Protein AF-A0A3N9MUQ4-F1 (afdb_monomer_lite)

Radius of gyration: 24.73 Å; chains: 1; bounding box: 83×37×50 Å

Foldseek 3Di:
DDPPPDPCVVVVVVVVVVVVVVCVVPDPCPLVVLQVVLVVLLVQLVVLCVVCVVPVDLVSPLSSQLSNQVSVVSNCQSVVVDDPDDPVQCVLSNLQSNLVSLVVSCVSPVVPPVSNLSNVVSNVSSCLSNCVRRVVPPPCSVVCCVVCVVVNVVVVVVVVVVVVVVVVVVD

Structure (mmCIF, N/CA/C/O backbone):
data_AF-A0A3N9MUQ4-F1
#
_entry.id   AF-A0A3N9MUQ4-F1
#
loop_
_atom_site.group_PDB
_atom_site.id
_atom_site.type_symbol
_atom_site.label_atom_id
_atom_site.label_alt_id
_atom_site.label_comp_id
_atom_site.label_asym_id
_atom_site.label_entity_id
_atom_site.label_seq_id
_atom_site.pdbx_PDB_ins_code
_atom_site.Cartn_x
_atom_site.Cartn_y
_atom_site.Cartn_z
_atom_site.occupancy
_atom_site.B_iso_or_equiv
_atom_site.auth_seq_id
_atom_site.auth_comp_id
_atom_site.auth_asym_id
_atom_site.auth_atom_id
_atom_site.pdbx_PDB_model_num
ATOM 1 N N . MET A 1 1 ? 66.262 14.490 -1.744 1.00 44.53 1 MET A N 1
ATOM 2 C CA . MET A 1 1 ? 64.789 14.469 -1.878 1.00 44.53 1 MET A CA 1
ATOM 3 C C . MET A 1 1 ? 64.428 13.197 -2.628 1.00 44.53 1 MET A C 1
ATOM 5 O O . MET A 1 1 ? 64.772 13.097 -3.794 1.00 44.53 1 MET A O 1
ATOM 9 N N . ALA A 1 2 ? 63.895 12.181 -1.946 1.00 47.78 2 ALA A N 1
ATOM 10 C CA . ALA A 1 2 ? 63.585 10.891 -2.565 1.00 47.78 2 ALA A CA 1
ATOM 11 C C . ALA A 1 2 ? 62.113 10.872 -2.998 1.00 47.78 2 ALA A C 1
ATOM 13 O O . ALA A 1 2 ? 61.221 10.981 -2.157 1.00 47.78 2 ALA A O 1
ATOM 14 N N . GLU A 1 3 ? 61.866 10.758 -4.304 1.00 56.00 3 GLU A N 1
ATOM 15 C CA . GLU A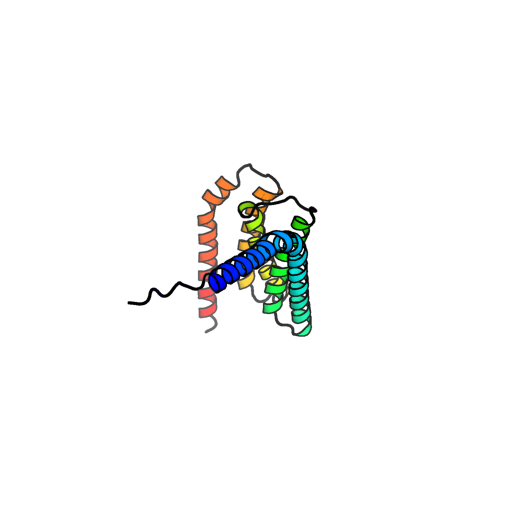 1 3 ? 60.528 10.571 -4.862 1.00 56.00 3 GLU A CA 1
ATOM 16 C C . GLU A 1 3 ? 59.951 9.230 -4.398 1.00 56.00 3 GLU A C 1
ATOM 18 O O . GLU A 1 3 ? 60.396 8.147 -4.788 1.00 56.00 3 GLU A O 1
ATOM 23 N N . LYS A 1 4 ? 58.935 9.302 -3.540 1.00 55.25 4 LYS A N 1
ATOM 24 C CA . LYS A 1 4 ? 58.171 8.147 -3.079 1.00 55.25 4 LYS A CA 1
ATOM 25 C C . LYS A 1 4 ? 57.262 7.703 -4.229 1.00 55.25 4 LYS A C 1
ATOM 27 O O . LYS A 1 4 ? 56.153 8.212 -4.361 1.00 55.25 4 LYS A O 1
ATOM 32 N N . LYS A 1 5 ? 57.732 6.787 -5.087 1.00 57.81 5 LYS A N 1
ATOM 33 C CA . LYS A 1 5 ? 56.886 6.157 -6.116 1.00 57.81 5 LYS A CA 1
ATOM 34 C C 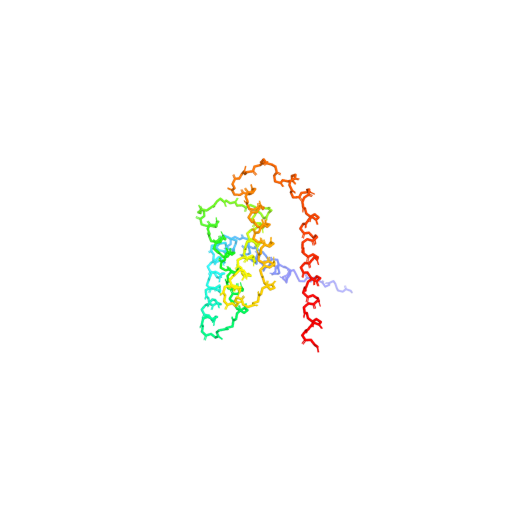. LYS A 1 5 ? 55.707 5.488 -5.412 1.00 57.81 5 LYS A C 1
ATOM 36 O O . LYS A 1 5 ? 55.886 4.481 -4.729 1.00 57.81 5 LYS A O 1
ATOM 41 N N . ALA A 1 6 ? 54.526 6.096 -5.521 1.00 61.09 6 ALA A N 1
ATOM 42 C CA . ALA A 1 6 ? 53.293 5.534 -4.995 1.00 61.09 6 ALA A CA 1
ATOM 43 C C . ALA A 1 6 ? 53.151 4.116 -5.557 1.00 61.09 6 ALA A C 1
ATOM 45 O O . ALA A 1 6 ? 53.228 3.914 -6.770 1.00 61.09 6 ALA A O 1
ATOM 46 N N . SER A 1 7 ? 53.043 3.122 -4.677 1.00 62.72 7 SER A N 1
ATOM 47 C CA . SER A 1 7 ? 52.926 1.736 -5.102 1.00 62.72 7 SER A CA 1
ATOM 48 C C . SER A 1 7 ? 51.636 1.599 -5.910 1.00 62.72 7 SER A C 1
ATOM 50 O O . SER A 1 7 ? 50.536 1.794 -5.405 1.00 62.72 7 SER A O 1
ATOM 52 N N . LEU A 1 8 ? 51.774 1.293 -7.200 1.00 73.25 8 LEU A N 1
ATOM 53 C CA . LEU A 1 8 ? 50.645 1.085 -8.115 1.00 73.25 8 LEU A CA 1
ATOM 54 C C . LEU A 1 8 ? 49.808 -0.144 -7.720 1.00 73.25 8 LEU A C 1
ATOM 56 O O . LEU A 1 8 ? 48.635 -0.246 -8.062 1.00 73.25 8 LEU A O 1
ATOM 60 N N . ILE A 1 9 ? 50.409 -1.053 -6.952 1.00 77.38 9 ILE A N 1
ATOM 61 C CA . ILE A 1 9 ? 49.844 -2.335 -6.528 1.00 77.38 9 ILE A CA 1
ATOM 62 C C . ILE A 1 9 ? 48.548 -2.167 -5.708 1.00 77.38 9 ILE A C 1
ATOM 64 O O . ILE A 1 9 ? 47.536 -2.724 -6.124 1.00 77.38 9 ILE A O 1
ATOM 68 N N . PRO A 1 10 ? 48.494 -1.387 -4.608 1.00 77.88 10 PRO A N 1
ATOM 69 C CA . PRO A 1 10 ? 47.244 -1.167 -3.876 1.00 77.88 10 PRO A CA 1
ATOM 70 C C . PRO A 1 10 ? 46.150 -0.509 -4.726 1.00 77.88 10 PRO A C 1
ATOM 72 O O . PRO A 1 10 ? 44.981 -0.853 -4.567 1.00 77.88 10 PRO A O 1
ATOM 75 N N . GLY A 1 11 ? 46.515 0.382 -5.654 1.00 81.56 11 GLY A N 1
ATOM 76 C CA . GLY A 1 11 ? 45.559 1.025 -6.559 1.00 81.56 11 GLY A CA 1
ATOM 77 C C . GLY A 1 11 ? 44.911 0.035 -7.528 1.00 81.56 11 GLY A C 1
ATOM 78 O O . GLY A 1 11 ? 43.689 0.000 -7.649 1.00 81.56 11 GLY A O 1
ATOM 79 N N . VAL A 1 12 ? 45.712 -0.824 -8.163 1.00 87.94 12 VAL A N 1
ATOM 80 C CA . VAL A 1 12 ? 45.209 -1.865 -9.076 1.00 87.94 12 VAL A CA 1
ATOM 81 C C . VAL A 1 12 ? 44.358 -2.892 -8.326 1.00 87.94 12 VAL A C 1
ATOM 83 O O . VAL A 1 12 ? 43.291 -3.263 -8.812 1.00 87.94 12 VAL A O 1
ATOM 86 N N . SER A 1 13 ? 44.761 -3.293 -7.118 1.00 86.56 13 SER A N 1
ATOM 87 C CA . SER A 1 13 ? 43.963 -4.196 -6.280 1.00 86.56 13 SER A CA 1
ATOM 88 C C . SER A 1 13 ? 42.595 -3.604 -5.937 1.00 86.56 13 SER A C 1
ATOM 90 O O . SER A 1 13 ? 41.586 -4.295 -6.045 1.00 86.56 13 SER A O 1
ATOM 92 N N . LEU A 1 14 ? 42.533 -2.315 -5.585 1.00 83.50 14 LEU A N 1
ATOM 93 C CA . LEU A 1 14 ? 41.275 -1.611 -5.312 1.00 83.50 14 LEU A CA 1
ATOM 94 C C . LEU A 1 14 ? 40.367 -1.530 -6.544 1.00 83.50 14 LEU A C 1
ATOM 96 O O . LEU A 1 14 ? 39.162 -1.731 -6.419 1.00 83.50 14 LEU A O 1
ATOM 100 N N . ILE A 1 15 ? 40.933 -1.292 -7.729 1.00 90.88 15 ILE A N 1
ATOM 101 C CA . ILE A 1 15 ? 40.172 -1.255 -8.985 1.00 90.88 15 ILE A CA 1
ATOM 102 C C . ILE A 1 15 ? 39.598 -2.638 -9.313 1.00 90.88 15 ILE A C 1
ATOM 104 O O . ILE A 1 15 ? 38.424 -2.741 -9.656 1.00 90.88 15 ILE A O 1
ATOM 108 N N . LEU A 1 16 ? 40.385 -3.708 -9.165 1.00 88.50 16 LEU A N 1
ATOM 109 C CA . LEU A 1 16 ? 39.925 -5.077 -9.419 1.00 88.50 16 LEU A CA 1
ATOM 110 C C . LEU A 1 16 ? 38.845 -5.518 -8.422 1.00 88.50 16 LEU A C 1
ATOM 112 O O . LEU A 1 16 ? 37.849 -6.114 -8.828 1.00 88.50 16 LEU A O 1
ATOM 116 N N . ILE A 1 17 ? 38.999 -5.173 -7.140 1.00 88.88 17 ILE A N 1
ATOM 117 C CA . ILE A 1 17 ? 37.979 -5.421 -6.109 1.00 88.88 17 ILE A CA 1
ATOM 118 C C . ILE A 1 17 ? 36.707 -4.618 -6.418 1.00 88.88 17 ILE A C 1
ATOM 120 O O . ILE A 1 17 ? 35.606 -5.161 -6.351 1.00 88.88 17 ILE A O 1
ATOM 124 N N . GLY A 1 18 ? 36.842 -3.351 -6.815 1.00 84.12 18 GLY A N 1
ATOM 125 C CA . GLY A 1 18 ? 35.716 -2.502 -7.201 1.00 84.12 18 GLY A CA 1
ATOM 126 C C . GLY A 1 18 ? 34.964 -3.036 -8.420 1.00 84.12 18 GLY A C 1
ATOM 127 O O . GLY A 1 18 ? 33.739 -3.117 -8.392 1.00 84.12 18 GLY A O 1
ATOM 128 N N . LEU A 1 19 ? 35.681 -3.474 -9.458 1.00 86.06 19 LEU A N 1
ATOM 129 C CA . LEU A 1 19 ? 35.093 -4.091 -10.650 1.00 86.06 19 LEU A CA 1
ATOM 130 C C . LEU A 1 19 ? 34.392 -5.412 -10.322 1.00 86.06 19 LEU A C 1
ATOM 132 O O . LEU A 1 19 ? 33.306 -5.664 -10.836 1.00 86.06 19 LEU A O 1
ATOM 136 N N . TRP A 1 20 ? 34.961 -6.227 -9.434 1.00 79.81 20 TRP A N 1
ATOM 137 C CA . TRP A 1 20 ? 34.330 -7.461 -8.966 1.00 79.81 20 TRP A CA 1
ATOM 138 C C . TRP A 1 20 ? 33.000 -7.191 -8.252 1.00 79.81 20 TRP A C 1
ATOM 140 O O . TRP A 1 20 ? 31.979 -7.785 -8.598 1.00 79.81 20 TRP A O 1
ATOM 150 N N . PHE A 1 21 ? 32.988 -6.258 -7.294 1.00 80.12 21 PHE A N 1
ATOM 151 C CA . PHE A 1 21 ? 31.765 -5.849 -6.598 1.00 80.12 21 PHE A CA 1
ATOM 152 C C . PHE A 1 21 ? 30.736 -5.252 -7.562 1.00 80.12 21 PHE A C 1
ATOM 154 O O . PHE A 1 21 ? 29.559 -5.598 -7.489 1.00 80.12 21 PHE A O 1
ATOM 161 N N . PHE A 1 22 ? 31.179 -4.415 -8.502 1.00 78.12 22 PHE A N 1
ATOM 162 C CA . PHE A 1 22 ? 30.322 -3.791 -9.506 1.00 78.12 22 PHE A CA 1
ATOM 163 C C . PHE A 1 22 ? 29.664 -4.827 -10.430 1.00 78.12 22 PHE A C 1
ATOM 165 O O . PHE A 1 22 ? 28.452 -4.788 -10.640 1.00 78.12 22 PHE A O 1
ATOM 172 N N . LEU A 1 23 ? 30.430 -5.808 -10.922 1.00 73.81 23 LEU A N 1
ATOM 173 C CA . LEU A 1 23 ? 29.917 -6.901 -11.756 1.00 73.81 23 LEU A CA 1
ATOM 174 C C . LEU A 1 23 ? 28.950 -7.809 -10.984 1.00 73.81 23 LEU A C 1
ATOM 176 O O . LEU A 1 23 ? 27.912 -8.206 -11.519 1.00 73.81 23 LEU A O 1
ATOM 180 N N . HIS A 1 24 ? 29.242 -8.087 -9.710 1.00 63.69 24 HIS A N 1
ATOM 181 C CA . HIS A 1 24 ? 28.365 -8.875 -8.844 1.00 63.69 24 HIS A CA 1
ATOM 182 C C . HIS A 1 24 ? 27.051 -8.140 -8.522 1.00 63.69 24 HIS A C 1
ATOM 184 O O . HIS A 1 24 ? 25.988 -8.758 -8.435 1.00 63.69 24 HIS A O 1
ATOM 190 N N . GLN A 1 25 ? 27.103 -6.811 -8.402 1.00 62.62 25 GLN A N 1
ATOM 191 C CA . GLN A 1 25 ? 25.939 -5.965 -8.154 1.00 62.62 25 GLN A CA 1
ATOM 192 C C . GLN A 1 25 ? 25.033 -5.827 -9.390 1.00 62.62 25 GLN A C 1
ATOM 194 O O . GLN A 1 25 ? 23.813 -5.773 -9.238 1.00 62.62 25 GLN A O 1
ATOM 199 N N . TYR A 1 26 ? 25.596 -5.815 -10.604 1.00 59.75 26 TYR A N 1
ATOM 200 C CA . TYR A 1 26 ? 24.835 -5.555 -11.834 1.00 59.75 26 TYR A CA 1
ATOM 201 C C . TYR A 1 26 ? 24.248 -6.802 -12.516 1.00 59.75 26 TYR A C 1
ATOM 203 O O . TYR A 1 26 ? 23.138 -6.723 -13.042 1.00 59.75 26 TYR A O 1
ATOM 211 N N . PHE A 1 27 ? 24.947 -7.946 -12.525 1.00 53.59 27 PHE A N 1
ATOM 212 C CA . PHE A 1 27 ? 24.579 -9.057 -13.425 1.00 53.59 27 PHE A CA 1
ATOM 213 C C . PHE A 1 27 ? 23.767 -10.187 -12.768 1.00 53.59 27 PHE A C 1
ATOM 215 O O . PHE A 1 27 ? 22.883 -10.758 -13.402 1.00 53.59 27 PHE A O 1
ATOM 222 N N . PHE A 1 28 ? 24.022 -10.504 -11.494 1.00 52.16 28 PHE A N 1
ATOM 223 C CA . PHE A 1 28 ? 23.336 -11.604 -10.795 1.00 52.16 28 PHE A CA 1
ATOM 224 C C . PHE A 1 28 ? 22.230 -11.136 -9.847 1.00 52.16 28 PHE A C 1
ATOM 226 O O . PHE A 1 28 ? 21.224 -11.835 -9.693 1.00 52.16 28 PHE A O 1
ATOM 233 N N . PHE A 1 29 ? 22.388 -9.955 -9.242 1.00 55.47 29 PHE A N 1
ATOM 234 C CA . PHE A 1 29 ? 21.489 -9.495 -8.188 1.00 55.47 29 PHE A CA 1
ATOM 235 C C . PHE A 1 29 ? 20.127 -9.048 -8.733 1.00 55.47 29 PHE A C 1
ATOM 237 O O . PHE A 1 29 ? 19.112 -9.453 -8.192 1.00 55.47 29 PHE A O 1
ATOM 244 N N . SER A 1 30 ? 20.057 -8.289 -9.830 1.00 64.19 30 SER A N 1
ATOM 245 C CA . SER A 1 30 ? 18.798 -7.657 -10.268 1.00 64.19 30 SER A CA 1
ATOM 246 C C . SER A 1 30 ? 17.694 -8.660 -10.646 1.00 64.19 30 SER A C 1
ATOM 248 O O . SER A 1 30 ? 16.580 -8.576 -10.130 1.00 64.19 30 SER A O 1
ATOM 250 N N . SER A 1 31 ? 18.005 -9.643 -11.495 1.00 70.81 31 SER A N 1
ATOM 251 C CA . SER A 1 31 ? 17.008 -10.583 -12.030 1.00 70.81 31 SER A CA 1
ATOM 252 C C . SER A 1 31 ? 16.557 -11.629 -11.001 1.00 70.81 31 SER A C 1
ATOM 254 O O . SER A 1 31 ? 15.359 -11.869 -10.832 1.00 70.81 31 SER A O 1
ATOM 256 N N . HIS A 1 32 ? 17.495 -12.215 -10.245 1.00 79.81 32 HIS A N 1
ATOM 257 C CA . HIS A 1 32 ? 17.153 -13.192 -9.205 1.00 79.81 32 HIS A CA 1
ATOM 258 C C . HIS A 1 32 ? 16.471 -12.525 -8.011 1.00 79.81 32 HIS A C 1
ATOM 260 O O . HIS A 1 32 ? 15.477 -13.051 -7.513 1.00 79.81 32 HIS A O 1
ATOM 266 N N . TRP A 1 33 ? 16.941 -11.346 -7.582 1.00 82.25 33 TRP A N 1
ATOM 267 C CA . TRP A 1 33 ? 16.320 -10.612 -6.479 1.00 82.25 33 TRP A CA 1
ATOM 268 C C . TRP A 1 33 ? 14.864 -10.289 -6.781 1.00 82.25 33 TRP A C 1
ATOM 270 O O . TRP A 1 33 ? 14.013 -10.499 -5.922 1.00 82.25 33 TRP A O 1
ATOM 280 N N . MET A 1 34 ? 14.559 -9.888 -8.020 1.00 84.00 34 MET A N 1
ATOM 281 C CA . MET A 1 34 ? 13.195 -9.600 -8.454 1.00 84.00 34 MET A CA 1
ATOM 282 C C . MET A 1 34 ? 12.251 -10.798 -8.314 1.00 84.00 34 MET A C 1
ATOM 284 O O . MET A 1 34 ? 11.074 -10.631 -8.007 1.00 84.00 34 MET A O 1
ATOM 288 N N . ARG A 1 35 ? 12.766 -12.019 -8.458 1.00 84.94 35 ARG A N 1
ATOM 289 C CA . ARG A 1 35 ? 11.987 -13.236 -8.209 1.00 84.94 35 ARG A CA 1
ATOM 290 C C . ARG A 1 35 ? 11.910 -13.586 -6.728 1.00 84.94 35 ARG A C 1
ATOM 292 O O . ARG A 1 35 ? 10.886 -14.098 -6.306 1.00 84.94 35 ARG A O 1
ATOM 299 N N . ILE A 1 36 ? 12.954 -13.314 -5.944 1.00 87.94 36 ILE A N 1
ATOM 300 C CA . ILE A 1 36 ? 13.079 -13.760 -4.547 1.00 87.94 36 ILE A CA 1
ATOM 301 C C . ILE A 1 36 ? 12.359 -12.828 -3.560 1.00 87.94 36 ILE A C 1
ATOM 303 O O . ILE A 1 36 ? 11.672 -13.314 -2.660 1.00 87.94 36 ILE A O 1
ATOM 307 N N . TYR A 1 37 ? 12.483 -11.504 -3.703 1.00 89.38 37 TYR A N 1
ATOM 308 C CA . TYR A 1 37 ? 11.948 -10.565 -2.708 1.00 89.38 37 TYR A CA 1
ATOM 309 C C . TYR A 1 37 ? 10.423 -10.664 -2.495 1.00 89.38 37 TYR A C 1
ATOM 311 O O . TYR A 1 37 ? 10.002 -10.516 -1.345 1.00 89.38 37 TYR A O 1
ATOM 319 N N . PRO A 1 38 ? 9.574 -10.952 -3.511 1.00 93.62 38 PRO A N 1
ATOM 320 C CA . PRO A 1 38 ? 8.143 -11.117 -3.276 1.00 93.62 38 PRO A CA 1
ATOM 321 C C . PRO A 1 38 ? 7.835 -12.304 -2.359 1.00 93.62 38 PRO A C 1
ATOM 323 O O . PRO A 1 38 ? 6.962 -12.198 -1.502 1.00 93.62 38 PRO A O 1
ATOM 326 N N . PHE A 1 39 ? 8.590 -13.405 -2.465 1.00 92.31 39 PHE A N 1
ATOM 327 C CA . PHE A 1 39 ? 8.439 -14.538 -1.548 1.00 92.31 39 PHE A CA 1
ATOM 328 C C . PHE A 1 39 ? 8.865 -14.185 -0.130 1.00 92.31 39 PHE A C 1
ATOM 330 O O . PHE A 1 39 ? 8.188 -14.583 0.811 1.00 92.31 39 PHE A O 1
ATOM 337 N N . LEU A 1 40 ? 9.955 -13.429 0.037 1.00 91.69 40 LEU A N 1
ATOM 338 C CA . LEU A 1 40 ? 10.383 -12.967 1.359 1.00 91.69 40 LEU A CA 1
ATOM 339 C C . LEU A 1 40 ? 9.312 -12.079 2.003 1.00 91.69 40 LEU A C 1
ATOM 341 O O . LEU A 1 40 ? 8.990 -12.269 3.174 1.00 91.69 40 LEU A O 1
ATOM 345 N N . LEU A 1 41 ? 8.720 -11.162 1.229 1.00 93.62 41 LEU A N 1
ATOM 346 C CA . LEU A 1 41 ? 7.610 -10.322 1.683 1.00 93.62 41 LEU A CA 1
ATOM 347 C C . LEU A 1 41 ? 6.382 -11.152 2.064 1.00 93.62 41 LEU A C 1
ATOM 349 O O . LEU A 1 41 ? 5.836 -10.951 3.144 1.00 93.62 41 LEU A O 1
ATOM 353 N N . LEU A 1 42 ? 5.967 -12.101 1.221 1.00 96.38 42 LEU A N 1
ATOM 354 C CA . LEU A 1 42 ? 4.822 -12.973 1.498 1.00 96.38 42 LEU A CA 1
ATOM 355 C C . LEU A 1 42 ? 5.062 -13.869 2.717 1.00 96.38 42 LEU A C 1
ATOM 357 O O . LEU A 1 42 ? 4.179 -14.009 3.557 1.00 96.38 42 LEU A O 1
ATOM 361 N N . PHE A 1 43 ? 6.258 -14.442 2.848 1.00 92.88 43 PHE A N 1
ATOM 362 C CA . PHE A 1 43 ? 6.626 -15.257 4.001 1.00 92.88 43 PHE A CA 1
ATOM 363 C C . PHE A 1 43 ? 6.614 -14.431 5.290 1.00 92.88 43 PHE A C 1
ATOM 365 O O . PHE A 1 43 ? 6.030 -14.850 6.287 1.00 92.88 43 PHE A O 1
ATOM 372 N N . PHE A 1 44 ? 7.196 -13.230 5.260 1.00 92.31 44 PHE A N 1
ATOM 373 C CA . PHE A 1 44 ? 7.181 -12.309 6.392 1.00 92.31 44 PHE A CA 1
ATOM 374 C C . PHE A 1 44 ? 5.757 -11.864 6.754 1.00 92.31 44 PHE A C 1
ATOM 376 O O . PHE A 1 44 ? 5.390 -11.846 7.927 1.00 92.31 44 PHE A O 1
ATOM 383 N N . ALA A 1 45 ? 4.923 -11.577 5.755 1.00 94.50 45 ALA A N 1
ATOM 384 C CA . ALA A 1 45 ? 3.523 -11.229 5.945 1.00 94.50 45 ALA A CA 1
ATOM 385 C C . ALA A 1 45 ? 2.726 -12.365 6.603 1.00 94.50 45 ALA A C 1
ATOM 387 O O . ALA A 1 45 ? 2.037 -12.144 7.598 1.00 94.50 45 ALA A O 1
ATOM 388 N N . LEU A 1 46 ? 2.864 -13.593 6.092 1.00 94.62 46 LEU A N 1
ATOM 389 C CA . LEU A 1 46 ? 2.233 -14.781 6.668 1.00 94.62 46 LEU A CA 1
ATOM 390 C C . LEU A 1 46 ? 2.710 -15.028 8.098 1.00 94.62 46 LEU A C 1
ATOM 392 O O . LEU A 1 46 ? 1.890 -15.297 8.971 1.00 94.62 46 LEU A O 1
ATOM 396 N N . PHE A 1 47 ? 4.011 -14.883 8.357 1.00 92.56 47 PHE A N 1
ATOM 397 C CA . PHE A 1 47 ? 4.565 -14.982 9.702 1.00 92.56 47 PHE A CA 1
ATOM 398 C C . PHE A 1 47 ? 3.890 -13.996 10.666 1.00 92.56 47 PHE A C 1
ATOM 400 O O . PHE A 1 47 ? 3.451 -14.406 11.738 1.00 92.56 47 PHE A O 1
ATOM 407 N N . LEU A 1 48 ? 3.733 -12.726 10.276 1.00 92.06 48 LEU A N 1
ATOM 408 C CA . LEU A 1 48 ? 3.058 -11.717 11.102 1.00 92.06 48 LEU A CA 1
ATOM 409 C C . LEU A 1 48 ? 1.578 -12.038 11.340 1.00 92.06 48 LEU A C 1
ATOM 411 O O . LEU A 1 48 ? 1.101 -11.907 12.466 1.00 92.06 48 LEU A O 1
ATOM 415 N N . ILE A 1 49 ? 0.862 -12.486 10.307 1.00 92.00 49 ILE A N 1
ATOM 416 C CA . ILE A 1 49 ? -0.554 -12.863 10.416 1.00 92.00 49 ILE A CA 1
ATOM 417 C C . ILE A 1 49 ? -0.715 -14.051 11.379 1.00 92.00 49 ILE A C 1
ATOM 419 O O . ILE A 1 49 ? -1.557 -14.011 12.276 1.00 92.00 49 ILE A O 1
ATOM 423 N N . LEU A 1 50 ? 0.117 -15.089 11.252 1.00 90.88 50 LEU A N 1
ATOM 424 C CA . LEU A 1 50 ? 0.105 -16.251 12.149 1.00 90.88 50 LEU A CA 1
ATOM 425 C C . LEU A 1 50 ? 0.480 -15.871 13.590 1.00 90.88 50 LEU A C 1
ATOM 427 O O . LEU A 1 50 ? -0.144 -16.348 14.541 1.00 90.88 50 LEU A O 1
ATOM 431 N N . GLU A 1 51 ? 1.462 -14.983 13.764 1.00 89.19 51 GLU A N 1
ATOM 432 C CA . GLU A 1 51 ? 1.859 -14.446 15.070 1.00 89.19 51 GLU A CA 1
ATOM 433 C C . GLU A 1 51 ? 0.688 -13.715 15.747 1.00 89.19 51 GLU A C 1
ATOM 435 O O . GLU A 1 51 ? 0.466 -13.899 16.949 1.00 89.19 51 GLU A O 1
ATOM 440 N N . THR A 1 52 ? -0.105 -12.946 14.988 1.00 87.94 52 THR A N 1
ATOM 441 C CA . THR A 1 52 ? -1.333 -12.314 15.492 1.00 87.94 52 THR A CA 1
ATOM 442 C C . THR A 1 52 ? -2.316 -13.351 16.002 1.00 87.94 52 THR A C 1
ATOM 444 O O . THR A 1 52 ? -2.787 -13.208 17.127 1.00 87.94 52 THR A O 1
ATOM 447 N N . PHE A 1 53 ? -2.625 -14.395 15.229 1.00 85.88 53 PHE A N 1
ATOM 448 C CA . PHE A 1 53 ? -3.572 -15.422 15.677 1.00 85.88 53 PHE A CA 1
ATOM 449 C C . PHE A 1 53 ? -3.085 -16.150 16.936 1.00 85.88 53 PHE A C 1
ATOM 451 O O . PHE A 1 53 ? -3.894 -16.535 17.775 1.00 85.88 53 PHE A O 1
ATOM 458 N N . ARG A 1 54 ? -1.765 -16.288 17.108 1.00 85.06 54 ARG A N 1
ATOM 459 C CA . ARG A 1 54 ? -1.168 -16.913 18.293 1.00 85.06 54 ARG A CA 1
ATOM 460 C C . ARG A 1 54 ? -1.193 -16.019 19.534 1.00 85.06 54 ARG A C 1
ATOM 462 O O . ARG A 1 54 ? -1.397 -16.523 20.634 1.00 85.06 54 ARG A O 1
ATOM 469 N N . ARG A 1 55 ? -0.910 -14.720 19.387 1.00 79.50 55 ARG A N 1
ATOM 470 C CA . ARG A 1 55 ? -0.695 -13.792 20.518 1.00 79.50 55 ARG A CA 1
ATOM 471 C C . ARG A 1 55 ? -1.793 -12.742 20.705 1.00 79.50 55 ARG A C 1
ATOM 473 O O . ARG A 1 55 ? -1.702 -11.931 21.617 1.00 79.50 55 ARG A O 1
ATOM 480 N N . ASN A 1 56 ? -2.813 -12.748 19.850 1.00 76.81 56 ASN A N 1
ATOM 481 C CA . ASN A 1 56 ? -3.930 -11.802 19.823 1.00 76.81 56 ASN A CA 1
ATOM 482 C C . ASN A 1 56 ? -3.506 -10.314 19.794 1.00 76.81 56 ASN A C 1
ATOM 484 O O . ASN A 1 56 ? -4.211 -9.438 20.291 1.00 76.81 56 ASN A O 1
ATOM 488 N N . HIS A 1 57 ? -2.335 -10.014 19.218 1.00 74.94 57 HIS A N 1
ATOM 489 C CA . HIS A 1 57 ? -1.836 -8.645 19.062 1.00 74.94 57 HIS A CA 1
ATOM 490 C C . HIS A 1 57 ? -2.311 -8.045 17.734 1.00 74.94 57 HIS A C 1
ATOM 492 O O . HIS A 1 57 ? -1.813 -8.402 16.662 1.00 74.94 57 HIS A O 1
ATOM 498 N N . SER A 1 58 ? -3.247 -7.094 17.810 1.00 74.31 58 SER A N 1
ATOM 499 C CA . SER A 1 58 ? -3.875 -6.451 16.647 1.00 74.31 58 SER A CA 1
ATOM 500 C C . SER A 1 58 ? -2.886 -5.680 15.765 1.00 74.31 58 SER A C 1
ATOM 502 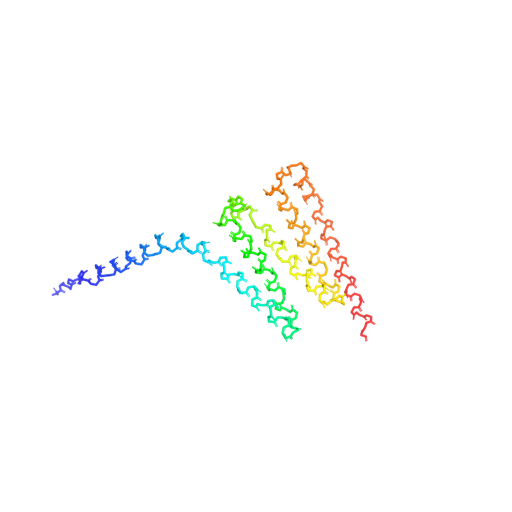O O . SER A 1 58 ? -2.996 -5.736 14.543 1.00 74.31 58 SER A O 1
ATOM 504 N N . ASN A 1 59 ? -1.868 -5.029 16.338 1.00 80.62 59 ASN A N 1
ATOM 505 C CA . ASN A 1 59 ? -0.902 -4.242 15.556 1.00 80.62 59 ASN A CA 1
ATOM 506 C C . ASN A 1 59 ? -0.087 -5.079 14.559 1.00 80.62 59 ASN A C 1
ATOM 508 O O . ASN A 1 59 ? 0.265 -4.584 13.489 1.00 80.62 59 ASN A O 1
ATOM 512 N N . SER A 1 60 ? 0.215 -6.337 14.885 1.00 87.81 60 SER A N 1
ATOM 513 C CA . SER A 1 60 ? 0.947 -7.226 13.974 1.00 87.81 60 SER A CA 1
ATOM 514 C C . SER A 1 60 ? 0.108 -7.601 12.751 1.00 87.81 60 SER A C 1
ATOM 516 O O . SER A 1 60 ? 0.659 -7.790 11.668 1.00 87.81 60 SER A O 1
ATOM 518 N N . LEU A 1 61 ? -1.220 -7.620 12.899 1.00 91.44 61 LEU A N 1
ATOM 519 C CA . LEU A 1 61 ? -2.146 -7.987 11.834 1.00 91.44 61 LEU A CA 1
ATOM 520 C C . LEU A 1 61 ? -2.179 -6.934 10.738 1.00 91.44 61 LEU A C 1
ATOM 522 O O . LEU A 1 61 ? -2.148 -7.269 9.559 1.00 91.44 61 LEU A O 1
ATOM 526 N N . PHE A 1 62 ? -2.196 -5.663 11.142 1.00 93.62 62 PHE A N 1
ATOM 527 C CA . PHE A 1 62 ? -2.139 -4.526 10.233 1.00 93.62 62 PHE A CA 1
ATOM 528 C C . PHE A 1 62 ? -0.945 -4.638 9.284 1.00 93.62 62 PHE A C 1
ATOM 530 O O . PHE A 1 62 ? -1.113 -4.659 8.067 1.00 93.62 62 PHE A O 1
ATOM 537 N N . TRP A 1 63 ? 0.258 -4.778 9.846 1.00 94.00 63 TRP A N 1
ATOM 538 C CA . TRP A 1 63 ? 1.477 -4.899 9.052 1.00 94.00 63 TRP A CA 1
ATOM 539 C C . TRP A 1 63 ? 1.506 -6.194 8.244 1.00 94.00 63 TRP A C 1
ATOM 541 O O . TRP A 1 63 ? 1.933 -6.172 7.094 1.00 94.00 63 TRP A O 1
ATOM 551 N N . GLY A 1 64 ? 0.991 -7.294 8.797 1.00 94.94 64 GLY A N 1
ATOM 552 C CA . GLY A 1 64 ? 0.828 -8.551 8.073 1.00 94.94 64 GLY A CA 1
ATOM 553 C C . GLY A 1 64 ? 0.002 -8.388 6.795 1.00 94.94 64 GLY A C 1
ATOM 554 O O . GLY A 1 64 ? 0.455 -8.780 5.726 1.00 94.94 64 GLY A O 1
ATOM 555 N N . VAL A 1 65 ? -1.162 -7.739 6.873 1.00 95.94 65 VAL A N 1
ATOM 556 C CA . VAL A 1 65 ? -2.035 -7.481 5.712 1.00 95.94 65 VAL A CA 1
ATOM 557 C C . VAL A 1 65 ? -1.381 -6.523 4.715 1.00 95.94 65 VAL A C 1
ATOM 559 O O . VAL A 1 65 ? -1.409 -6.784 3.512 1.00 95.94 65 VAL A O 1
ATOM 562 N N . VAL A 1 66 ? -0.745 -5.451 5.198 1.00 96.62 66 VAL A N 1
ATOM 563 C CA . VAL A 1 66 ? -0.033 -4.485 4.344 1.00 96.62 66 VAL A CA 1
ATOM 564 C C . VAL A 1 66 ? 1.063 -5.186 3.537 1.00 96.62 66 VAL A C 1
ATOM 566 O O . VAL A 1 66 ? 1.087 -5.089 2.308 1.00 96.62 66 VAL A O 1
ATOM 569 N N . PHE A 1 67 ? 1.941 -5.945 4.201 1.00 96.38 67 PHE A N 1
ATOM 570 C CA . PHE A 1 67 ? 3.008 -6.684 3.524 1.00 96.38 67 PHE A CA 1
ATOM 571 C C . PHE A 1 67 ? 2.472 -7.805 2.637 1.00 96.38 67 PHE A C 1
ATOM 573 O O . PHE A 1 67 ? 3.067 -8.075 1.597 1.00 96.38 67 PHE A O 1
ATOM 580 N N . PHE A 1 68 ? 1.348 -8.425 3.001 1.00 97.69 68 PHE A N 1
ATOM 581 C CA . PHE A 1 68 ? 0.723 -9.459 2.186 1.00 97.69 68 PHE A CA 1
ATOM 582 C C . PHE A 1 68 ? 0.253 -8.897 0.845 1.00 97.69 68 PHE A C 1
ATOM 584 O O . PHE A 1 68 ? 0.594 -9.450 -0.193 1.00 97.69 68 PHE A O 1
ATOM 591 N N . ILE A 1 69 ? -0.471 -7.774 0.849 1.00 97.06 69 ILE A N 1
ATOM 592 C CA . ILE A 1 69 ? -0.986 -7.150 -0.379 1.00 97.06 69 ILE A CA 1
ATOM 593 C C . ILE A 1 69 ? 0.162 -6.654 -1.260 1.00 97.06 69 ILE A C 1
ATOM 595 O O . ILE A 1 69 ? 0.171 -6.916 -2.462 1.00 97.06 69 ILE A O 1
ATOM 599 N N . ILE A 1 70 ? 1.161 -5.991 -0.668 1.00 96.56 70 ILE A N 1
ATOM 600 C CA . ILE A 1 70 ? 2.344 -5.512 -1.396 1.00 96.56 70 ILE A CA 1
ATOM 601 C C . ILE A 1 70 ? 3.133 -6.693 -1.980 1.00 96.56 70 ILE A C 1
ATOM 603 O O . ILE A 1 70 ? 3.489 -6.686 -3.158 1.00 96.56 70 ILE A O 1
ATOM 607 N N . GLY A 1 71 ? 3.392 -7.721 -1.169 1.00 95.94 71 GLY A N 1
ATOM 608 C CA . GLY A 1 71 ? 4.107 -8.925 -1.585 1.00 95.94 71 GLY A CA 1
ATOM 609 C C . GLY A 1 71 ? 3.369 -9.680 -2.686 1.00 95.94 71 GLY A C 1
ATOM 610 O O . GLY A 1 71 ? 3.990 -10.081 -3.668 1.00 95.94 71 GLY A O 1
ATOM 611 N N . LEU A 1 72 ? 2.045 -9.802 -2.570 1.00 97.00 72 LEU A N 1
ATOM 612 C CA . LEU A 1 72 ? 1.196 -10.431 -3.575 1.00 97.00 72 LEU A CA 1
ATOM 613 C C . LEU A 1 72 ? 1.223 -9.643 -4.885 1.00 97.00 72 LEU A C 1
ATOM 615 O O . LEU A 1 72 ? 1.430 -10.237 -5.936 1.00 97.00 72 LEU A O 1
ATOM 619 N N . PHE A 1 73 ? 1.090 -8.317 -4.837 1.00 95.31 73 PHE A N 1
ATOM 620 C CA . PHE A 1 73 ? 1.171 -7.477 -6.031 1.00 95.31 73 PHE A CA 1
ATOM 621 C C . PHE A 1 73 ? 2.504 -7.657 -6.770 1.00 95.31 73 PHE A C 1
ATOM 623 O O . PHE A 1 73 ? 2.518 -7.941 -7.969 1.00 95.31 73 PHE A O 1
ATOM 630 N N . PHE A 1 74 ? 3.631 -7.553 -6.061 1.00 94.44 74 PHE A N 1
ATOM 631 C CA . PHE A 1 74 ? 4.944 -7.726 -6.682 1.00 94.44 74 PHE A CA 1
ATOM 632 C C . PHE A 1 74 ? 5.192 -9.159 -7.154 1.00 94.44 74 PHE A C 1
ATOM 634 O O . PHE A 1 74 ? 5.853 -9.352 -8.172 1.00 94.44 74 PHE A O 1
ATOM 641 N N . PHE A 1 75 ? 4.644 -10.159 -6.464 1.00 95.31 75 PHE A N 1
ATOM 642 C CA . PHE A 1 75 ? 4.673 -11.543 -6.923 1.00 95.31 75 PHE A CA 1
ATOM 643 C C . PHE A 1 75 ? 3.935 -11.677 -8.260 1.00 95.31 75 PHE A C 1
ATOM 645 O O . PHE A 1 75 ? 4.519 -12.128 -9.239 1.00 95.31 75 PHE A O 1
ATOM 652 N N . LEU A 1 76 ? 2.693 -11.200 -8.348 1.00 94.75 76 LEU A N 1
ATOM 653 C CA . LEU A 1 76 ? 1.912 -11.264 -9.584 1.00 94.75 76 LEU A CA 1
ATOM 654 C C . LEU A 1 76 ? 2.606 -10.522 -10.739 1.00 94.75 76 LEU A C 1
ATOM 656 O O . LEU A 1 76 ? 2.692 -11.053 -11.846 1.00 94.75 76 LEU A O 1
ATOM 660 N N . ARG A 1 77 ? 3.154 -9.329 -10.476 1.00 91.81 77 ARG A N 1
ATOM 661 C CA . ARG A 1 77 ? 3.866 -8.503 -11.466 1.00 91.81 77 ARG A CA 1
ATOM 662 C C . ARG A 1 77 ? 5.145 -9.169 -11.969 1.00 91.81 77 ARG A C 1
ATOM 664 O O . ARG A 1 77 ? 5.386 -9.224 -13.170 1.00 91.81 77 ARG A O 1
ATOM 671 N N . ASN A 1 78 ? 5.986 -9.678 -11.069 1.00 91.69 78 ASN A N 1
ATOM 672 C CA . ASN A 1 78 ? 7.306 -10.200 -11.444 1.00 91.69 78 ASN A CA 1
ATOM 673 C C . ASN A 1 78 ? 7.229 -11.572 -12.131 1.00 91.69 78 ASN A C 1
ATOM 675 O O . ASN A 1 78 ? 8.165 -11.954 -12.832 1.00 91.69 78 ASN A O 1
ATOM 679 N N . PHE A 1 79 ? 6.124 -12.296 -11.944 1.00 91.88 79 PHE A N 1
ATOM 680 C CA . PHE A 1 79 ? 5.833 -13.559 -12.624 1.00 91.88 79 PHE A CA 1
ATOM 681 C C . PHE A 1 79 ? 4.989 -13.390 -13.899 1.00 91.88 79 PHE A C 1
ATOM 683 O O . PHE A 1 79 ? 4.640 -14.387 -14.525 1.00 91.88 79 PHE A O 1
ATOM 690 N N . GLY A 1 80 ? 4.686 -12.149 -14.303 1.00 89.44 80 GLY A N 1
ATOM 691 C CA . GLY A 1 80 ? 3.959 -11.849 -15.540 1.00 89.44 80 GLY A CA 1
ATOM 692 C C . GLY A 1 80 ? 2.482 -12.248 -15.513 1.00 89.44 80 GLY A C 1
ATOM 693 O O . GLY A 1 80 ? 1.898 -12.470 -16.568 1.00 89.44 80 GLY A O 1
ATOM 694 N N . ILE A 1 81 ? 1.887 -12.376 -14.322 1.00 92.06 81 ILE A N 1
ATOM 695 C CA . ILE A 1 81 ? 0.450 -12.653 -14.158 1.00 92.06 81 ILE A CA 1
ATOM 696 C C . ILE A 1 81 ? -0.365 -11.371 -14.367 1.00 92.06 81 ILE A C 1
ATOM 698 O O . ILE A 1 81 ? -1.472 -11.418 -14.894 1.00 92.06 81 ILE A O 1
ATOM 702 N N . ILE A 1 82 ? 0.190 -10.233 -13.949 1.00 90.25 82 ILE A N 1
ATOM 703 C CA . ILE A 1 82 ? -0.329 -8.896 -14.251 1.00 90.25 82 ILE A CA 1
ATOM 704 C C . ILE A 1 82 ? 0.715 -8.118 -15.046 1.00 90.25 82 ILE A C 1
ATOM 706 O O . ILE A 1 82 ? 1.905 -8.446 -14.996 1.00 90.25 82 ILE A O 1
ATOM 710 N N . ASP A 1 83 ? 0.265 -7.076 -15.742 1.00 87.25 83 ASP A N 1
ATOM 711 C CA . ASP A 1 83 ? 1.140 -6.237 -16.552 1.00 87.25 83 ASP A CA 1
ATOM 712 C C . ASP A 1 83 ? 2.275 -5.606 -15.742 1.00 87.25 83 ASP A C 1
ATOM 714 O O . ASP A 1 83 ? 2.223 -5.423 -14.517 1.00 87.25 83 ASP A O 1
ATOM 718 N N . TYR A 1 84 ? 3.338 -5.262 -16.460 1.00 84.00 84 TYR A N 1
ATOM 719 C CA . TYR A 1 84 ? 4.460 -4.565 -15.871 1.00 84.00 84 TYR A CA 1
ATOM 720 C C . TYR A 1 84 ? 4.127 -3.085 -15.694 1.00 84.00 84 TYR A C 1
ATOM 722 O O . TYR A 1 84 ? 4.264 -2.296 -16.621 1.00 84.00 84 TYR A O 1
ATOM 730 N N . TYR A 1 85 ? 3.733 -2.723 -14.476 1.00 83.75 85 TYR A N 1
ATOM 731 C CA . TYR A 1 85 ? 3.498 -1.331 -14.102 1.00 83.75 85 TYR A CA 1
ATOM 732 C C . TYR A 1 85 ? 4.796 -0.625 -13.687 1.00 83.75 85 TYR A C 1
ATOM 734 O O . TYR A 1 85 ? 5.641 -1.209 -12.980 1.00 83.75 85 TYR A O 1
ATOM 742 N N . TYR A 1 86 ? 4.943 0.633 -14.098 1.00 83.88 86 TYR A N 1
ATOM 743 C CA . TYR A 1 86 ? 5.997 1.543 -13.650 1.00 83.88 86 TYR A CA 1
ATOM 744 C C . TYR A 1 86 ? 5.729 2.066 -12.228 1.00 83.88 86 TYR A C 1
ATOM 746 O O . TYR A 1 86 ? 4.653 1.882 -11.655 1.00 83.88 86 TYR A O 1
ATOM 754 N N . ALA A 1 87 ? 6.740 2.683 -11.607 1.00 81.69 87 ALA A N 1
ATOM 755 C CA . ALA A 1 87 ? 6.678 3.103 -10.202 1.00 81.69 87 ALA A CA 1
ATOM 756 C C . ALA A 1 87 ? 5.579 4.130 -9.898 1.00 81.69 87 ALA A C 1
ATOM 758 O O . ALA A 1 87 ? 4.984 4.118 -8.822 1.00 81.69 87 ALA A O 1
ATOM 759 N N . ASP A 1 88 ? 5.298 4.983 -10.869 1.00 81.19 88 ASP A N 1
ATOM 760 C CA . ASP A 1 88 ? 4.243 5.990 -10.893 1.00 81.19 88 ASP A CA 1
ATOM 761 C C . ASP A 1 88 ? 2.846 5.415 -11.162 1.00 81.19 88 ASP A C 1
ATOM 763 O O . ASP A 1 88 ? 1.849 6.106 -10.970 1.00 81.19 88 ASP A O 1
ATOM 767 N N . GLU A 1 89 ? 2.751 4.146 -11.546 1.00 84.94 89 GLU A N 1
ATOM 768 C CA . GLU A 1 89 ? 1.485 3.488 -11.862 1.00 84.94 89 GLU A CA 1
ATOM 769 C C . GLU A 1 89 ? 0.992 2.625 -10.699 1.00 84.94 89 GLU A C 1
ATOM 771 O O . GLU A 1 89 ? -0.201 2.625 -10.386 1.00 84.94 89 GLU A O 1
ATOM 776 N N . TYR A 1 90 ? 1.899 1.917 -10.014 1.00 89.88 90 TYR A N 1
ATOM 777 C CA . TYR A 1 90 ? 1.528 0.989 -8.940 1.00 89.88 90 TYR A CA 1
ATOM 778 C C . TYR A 1 90 ? 1.457 1.609 -7.542 1.00 89.88 90 TYR A C 1
ATOM 780 O O . TYR A 1 90 ? 1.062 0.926 -6.597 1.00 89.88 90 TYR A O 1
ATOM 788 N N . TRP A 1 91 ? 1.801 2.886 -7.362 1.00 90.38 91 TRP A N 1
ATOM 789 C CA . TRP A 1 91 ? 1.708 3.535 -6.049 1.00 90.38 91 TRP A CA 1
ATOM 790 C C . TRP A 1 91 ? 0.324 3.432 -5.357 1.00 90.38 91 TRP A C 1
ATOM 792 O O . TRP A 1 91 ? 0.305 3.330 -4.125 1.00 90.38 91 TRP A O 1
ATOM 802 N N . PRO A 1 92 ? -0.831 3.368 -6.061 1.00 91.62 92 PRO A N 1
ATOM 803 C CA . PRO A 1 92 ? -2.133 3.214 -5.411 1.00 91.62 92 PRO A CA 1
ATOM 804 C C . PRO A 1 92 ? -2.288 1.875 -4.682 1.00 91.62 92 PRO A C 1
ATOM 806 O O . PRO A 1 92 ? -3.082 1.766 -3.750 1.00 91.62 92 PRO A O 1
ATOM 809 N N . VAL A 1 93 ? -1.490 0.864 -5.046 1.00 93.75 93 VAL A N 1
ATOM 810 C CA . VAL A 1 93 ? -1.448 -0.429 -4.347 1.00 93.75 93 VAL A CA 1
ATOM 811 C C . VAL A 1 93 ? -1.038 -0.242 -2.889 1.00 93.75 93 VAL A C 1
ATOM 813 O O . VAL A 1 93 ? -1.567 -0.928 -2.019 1.00 93.75 93 VAL A O 1
ATOM 816 N N . PHE A 1 94 ? -0.152 0.714 -2.588 1.00 94.81 94 PHE A N 1
ATOM 817 C CA . PHE A 1 94 ? 0.203 1.021 -1.204 1.00 94.81 94 PHE A CA 1
ATOM 818 C C . PHE A 1 94 ? -0.995 1.599 -0.448 1.00 94.81 94 PHE A C 1
ATOM 820 O O . PHE A 1 94 ? -1.263 1.164 0.668 1.00 94.81 94 PHE A O 1
ATOM 827 N N . LEU A 1 95 ? -1.762 2.510 -1.060 1.00 94.75 95 LEU A N 1
ATOM 828 C CA . LEU A 1 95 ? -2.990 3.033 -0.449 1.00 94.75 95 LEU A CA 1
ATOM 829 C C . LEU A 1 95 ? -3.987 1.908 -0.159 1.00 94.75 95 LEU A C 1
ATOM 831 O O . LEU A 1 95 ? -4.514 1.837 0.947 1.00 94.75 95 LEU A O 1
ATOM 835 N N . LEU A 1 96 ? -4.193 0.995 -1.112 1.00 95.56 96 LEU A N 1
ATOM 836 C CA . LEU A 1 96 ? -5.035 -0.182 -0.904 1.00 95.56 96 LEU A CA 1
ATOM 837 C C . LEU A 1 96 ? -4.506 -1.054 0.238 1.00 95.56 96 LEU A C 1
ATOM 839 O O . LEU A 1 96 ? -5.278 -1.430 1.115 1.00 95.56 96 LEU A O 1
ATOM 843 N N . ALA A 1 97 ? -3.201 -1.331 0.273 1.00 96.81 97 ALA A N 1
ATOM 844 C CA . ALA A 1 97 ? -2.578 -2.131 1.322 1.00 96.81 97 ALA A CA 1
ATOM 845 C C . ALA A 1 97 ? -2.820 -1.530 2.717 1.00 96.81 97 ALA A C 1
ATOM 847 O O . ALA A 1 97 ? -3.257 -2.237 3.626 1.00 96.81 97 ALA A O 1
ATOM 848 N N . PHE A 1 98 ? -2.616 -0.218 2.872 1.00 95.69 98 PHE A N 1
ATOM 849 C CA . PHE A 1 98 ? -2.909 0.509 4.110 1.00 95.69 98 PHE A CA 1
ATOM 850 C C . PHE A 1 98 ? -4.406 0.508 4.447 1.00 95.69 98 PHE A C 1
ATOM 852 O O . PHE A 1 98 ? -4.779 0.250 5.592 1.00 95.69 98 PHE A O 1
ATOM 859 N N . GLY A 1 99 ? -5.268 0.740 3.457 1.00 96.06 99 GLY A N 1
ATOM 860 C CA . GLY A 1 99 ? -6.720 0.743 3.624 1.00 96.06 99 GLY A CA 1
ATOM 861 C C . GLY A 1 99 ? -7.263 -0.600 4.107 1.00 96.06 99 GLY A C 1
ATOM 862 O O . GLY A 1 99 ? -8.010 -0.645 5.083 1.00 96.06 99 GLY A O 1
ATOM 863 N N . PHE A 1 100 ? -6.824 -1.702 3.495 1.00 96.44 100 PHE A N 1
ATOM 864 C CA . PHE A 1 100 ? -7.155 -3.053 3.947 1.00 96.44 100 PHE A CA 1
ATOM 865 C C . PHE A 1 100 ? -6.546 -3.375 5.313 1.00 96.44 100 PHE A C 1
ATOM 867 O O . PHE A 1 100 ? -7.214 -4.006 6.130 1.00 96.44 100 PHE A O 1
ATOM 874 N N . GLY A 1 101 ? -5.327 -2.908 5.601 1.00 95.06 101 GLY A N 1
ATOM 875 C CA . GLY A 1 101 ? -4.718 -3.043 6.924 1.00 95.06 101 GLY A CA 1
ATOM 876 C C . GLY A 1 101 ? -5.601 -2.446 8.023 1.00 95.06 101 GLY A C 1
ATOM 877 O O . GLY A 1 101 ? -5.903 -3.119 9.010 1.00 95.06 101 GLY A O 1
ATOM 878 N N . PHE A 1 102 ? -6.068 -1.207 7.843 1.00 94.00 102 PHE A N 1
ATOM 879 C CA . PHE A 1 102 ? -6.992 -0.566 8.784 1.00 94.00 102 PHE A CA 1
ATOM 880 C C . PHE A 1 102 ? -8.366 -1.249 8.810 1.00 94.00 102 PHE A C 1
ATOM 882 O O . PHE A 1 102 ? -8.936 -1.446 9.881 1.00 94.00 102 PHE A O 1
ATOM 889 N N . LEU A 1 103 ? -8.891 -1.677 7.660 1.00 93.88 103 LEU A N 1
ATOM 890 C CA . LEU A 1 103 ? -10.166 -2.392 7.603 1.00 93.88 103 LEU A CA 1
ATOM 891 C C . LEU A 1 103 ? -10.122 -3.688 8.424 1.00 93.88 103 LEU A C 1
ATOM 893 O O . LEU A 1 103 ? -11.035 -3.963 9.199 1.00 93.88 103 LEU A O 1
ATOM 897 N N . VAL A 1 104 ? -9.044 -4.466 8.311 1.00 92.94 104 VAL A N 1
ATOM 898 C CA . VAL A 1 104 ? -8.876 -5.706 9.079 1.00 92.94 104 VAL A CA 1
ATOM 899 C C . VAL A 1 104 ? -8.717 -5.426 10.577 1.00 92.94 104 VAL A C 1
ATOM 901 O O . VAL A 1 104 ? -9.278 -6.162 11.390 1.00 92.94 104 VAL A O 1
ATOM 904 N N . LEU A 1 105 ? -8.033 -4.343 10.965 1.00 90.94 105 LEU A N 1
ATOM 905 C C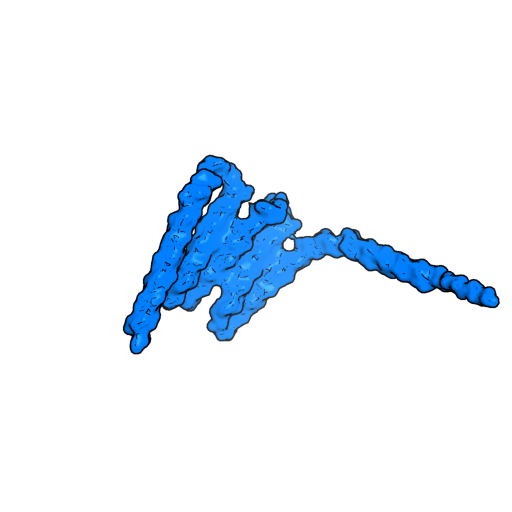A . LEU A 1 105 ? -7.993 -3.904 12.366 1.00 90.94 105 LEU A CA 1
ATOM 906 C C . LEU A 1 105 ? -9.398 -3.639 12.922 1.00 90.94 105 LEU A C 1
ATOM 908 O O . LEU A 1 105 ? -9.699 -4.083 14.031 1.00 90.94 105 LEU A O 1
ATOM 912 N N . PHE A 1 106 ? -10.256 -2.967 12.148 1.00 89.12 106 PHE A N 1
ATOM 913 C CA . PHE A 1 106 ? -11.647 -2.730 12.530 1.00 89.12 106 PHE A CA 1
ATOM 914 C C . PHE A 1 106 ? -12.443 -4.038 12.646 1.00 89.12 106 PHE A C 1
ATOM 916 O O . PHE A 1 106 ? -13.185 -4.212 13.607 1.00 89.12 106 PHE A O 1
ATOM 923 N N . LEU A 1 107 ? -12.255 -4.996 11.731 1.00 88.88 107 LEU A N 1
ATOM 924 C CA . LEU A 1 107 ? -12.925 -6.303 11.815 1.00 88.88 107 LEU A CA 1
ATOM 925 C C . LEU A 1 107 ? -12.537 -7.088 13.077 1.00 88.88 107 LEU A C 1
ATOM 927 O O . LEU A 1 107 ? -13.384 -7.752 13.670 1.00 88.88 107 LEU A O 1
ATOM 931 N N . PHE A 1 108 ? -11.276 -6.999 13.507 1.00 86.81 108 PHE A N 1
ATOM 932 C CA . PHE A 1 108 ? -10.805 -7.645 14.736 1.00 86.81 108 PHE A CA 1
ATOM 933 C C . PHE A 1 108 ? -11.216 -6.892 16.003 1.00 86.81 108 PHE A C 1
ATOM 935 O O . PHE A 1 108 ? -11.450 -7.515 17.037 1.00 86.81 108 PHE A O 1
ATOM 942 N N . ASN A 1 109 ? -11.322 -5.563 15.939 1.00 85.06 109 ASN A N 1
ATOM 943 C CA . ASN A 1 109 ? -11.750 -4.724 17.055 1.00 85.06 109 ASN A CA 1
ATOM 944 C C . ASN A 1 109 ? -12.849 -3.738 16.623 1.00 85.06 109 ASN A C 1
ATOM 946 O O . ASN A 1 109 ? -12.595 -2.535 16.545 1.00 85.06 109 ASN A O 1
ATOM 950 N N . PRO A 1 110 ? -14.105 -4.198 16.443 1.00 81.50 110 PRO A N 1
ATOM 951 C CA . PRO A 1 110 ? -15.196 -3.355 15.931 1.00 81.50 110 PRO A CA 1
ATOM 952 C C . PRO A 1 110 ? -15.582 -2.187 16.847 1.00 81.50 110 PRO A C 1
ATOM 954 O O . PRO A 1 110 ? -16.372 -1.322 16.478 1.00 81.50 110 PRO A O 1
ATOM 957 N N . LYS A 1 111 ? -15.059 -2.170 18.078 1.00 80.19 111 LYS A N 1
ATOM 958 C CA . LYS A 1 111 ? -15.252 -1.075 19.034 1.00 80.19 111 LYS A CA 1
ATOM 959 C C . LYS A 1 111 ? -14.442 0.169 18.661 1.00 80.19 111 LYS A C 1
ATOM 961 O O . LYS A 1 111 ? -14.806 1.260 19.092 1.00 80.19 111 LYS A O 1
ATOM 966 N N . ASP A 1 112 ? -13.380 0.021 17.872 1.00 82.31 112 ASP A N 1
ATOM 967 C CA . ASP A 1 112 ? -12.515 1.127 17.470 1.00 82.31 112 ASP A CA 1
ATOM 968 C C . ASP A 1 112 ? -12.979 1.754 16.148 1.00 82.31 112 ASP A C 1
ATOM 970 O O . ASP A 1 112 ? -12.407 1.563 15.073 1.00 82.31 112 ASP A O 1
ATOM 974 N N . TRP A 1 113 ? -14.059 2.531 16.236 1.00 80.38 113 TRP A N 1
ATOM 975 C CA . TRP A 1 113 ? -14.618 3.266 15.098 1.00 80.38 113 TRP A CA 1
ATOM 976 C C . TRP A 1 113 ? -13.651 4.301 14.510 1.00 80.38 113 TRP A C 1
ATOM 978 O O . TRP A 1 113 ? -13.807 4.689 13.351 1.00 80.38 113 TRP A O 1
ATOM 988 N N . GLY A 1 114 ? -12.631 4.719 15.270 1.00 84.62 114 GLY A N 1
ATOM 989 C CA . GLY A 1 114 ? -11.611 5.655 14.801 1.00 84.62 114 GLY A CA 1
ATOM 990 C C . GLY A 1 114 ? -10.816 5.123 13.609 1.00 84.62 114 GLY A C 1
ATOM 991 O O . GLY A 1 114 ? -10.335 5.910 12.800 1.00 84.62 114 GLY A O 1
ATOM 992 N N . VAL A 1 115 ? -10.740 3.798 13.453 1.00 88.00 115 VAL A N 1
ATOM 993 C CA . VAL A 1 115 ? -9.990 3.117 12.388 1.00 88.00 115 VAL A CA 1
ATOM 994 C C . VAL A 1 115 ? -10.743 3.094 11.049 1.00 88.00 115 VAL A C 1
ATOM 996 O O . VAL A 1 115 ? -10.121 3.023 9.987 1.00 88.00 115 VAL A O 1
ATOM 999 N N . ILE A 1 116 ? -12.074 3.230 11.055 1.00 88.44 116 ILE A N 1
ATOM 1000 C CA . ILE A 1 116 ? -12.875 3.236 9.817 1.00 88.44 116 ILE A CA 1
ATOM 1001 C C . ILE A 1 116 ? -12.567 4.461 8.963 1.00 88.44 116 ILE A C 1
ATOM 1003 O O . ILE A 1 116 ? -12.553 4.362 7.738 1.00 88.44 116 ILE A O 1
ATOM 1007 N N . ILE A 1 117 ? -12.326 5.611 9.594 1.00 87.00 117 ILE A N 1
ATOM 1008 C CA . ILE A 1 117 ? -12.034 6.861 8.888 1.00 87.00 117 ILE A CA 1
ATOM 1009 C C . ILE A 1 117 ? -10.784 6.696 8.004 1.00 87.00 117 ILE A C 1
ATOM 1011 O O . ILE A 1 117 ? -10.917 6.844 6.787 1.00 87.00 117 ILE A O 1
ATOM 1015 N N . PRO A 1 118 ? -9.599 6.321 8.536 1.00 89.56 118 PRO A N 1
ATOM 1016 C CA . PRO A 1 118 ? -8.433 6.081 7.699 1.00 89.56 118 PRO A CA 1
ATOM 1017 C C . PRO A 1 118 ? -8.650 4.911 6.733 1.00 89.56 118 PRO A C 1
ATOM 1019 O O . PRO A 1 118 ? -8.291 5.053 5.568 1.00 89.56 118 PRO A O 1
ATOM 1022 N N . ALA A 1 119 ? -9.296 3.808 7.141 1.00 93.00 119 ALA A N 1
ATOM 1023 C CA . ALA A 1 119 ? -9.589 2.693 6.230 1.00 93.00 119 ALA A CA 1
ATOM 1024 C C . ALA A 1 119 ? -10.370 3.151 4.988 1.00 93.00 119 ALA A C 1
ATOM 1026 O O . ALA A 1 119 ? -9.984 2.853 3.860 1.00 93.00 119 ALA A O 1
ATOM 1027 N N . SER A 1 120 ? -11.434 3.928 5.196 1.00 88.56 120 SER A N 1
ATOM 1028 C CA . SER A 1 120 ? -12.307 4.430 4.134 1.00 88.56 120 SER A CA 1
ATOM 1029 C C . SER A 1 120 ? -11.575 5.405 3.222 1.00 88.56 120 SER A C 1
ATOM 1031 O O . SER A 1 120 ? -11.700 5.300 2.008 1.00 88.56 120 SER A O 1
ATOM 1033 N N . ILE A 1 121 ? -10.774 6.317 3.784 1.00 89.19 121 ILE A N 1
ATOM 1034 C CA . ILE A 1 121 ? -9.977 7.274 3.004 1.00 89.19 121 ILE A CA 1
ATOM 1035 C C . ILE A 1 121 ? -8.965 6.533 2.127 1.00 89.19 121 ILE A C 1
ATOM 1037 O O . ILE A 1 121 ? -8.914 6.763 0.921 1.00 89.19 121 ILE A O 1
ATOM 1041 N N . PHE A 1 122 ? -8.184 5.623 2.712 1.00 93.56 122 PHE A N 1
ATOM 1042 C CA . PHE A 1 122 ? -7.153 4.883 1.987 1.00 93.56 122 PHE A CA 1
ATOM 1043 C C . PHE A 1 122 ? -7.740 3.958 0.919 1.00 93.56 122 PHE A C 1
ATOM 1045 O O . PHE A 1 122 ? -7.212 3.915 -0.190 1.00 93.56 122 PHE A O 1
ATOM 1052 N N . LEU A 1 123 ? -8.849 3.267 1.205 1.00 92.75 123 LEU A N 1
ATOM 1053 C CA . LEU A 1 123 ? -9.529 2.434 0.211 1.00 92.75 123 LEU A CA 1
ATOM 1054 C C . LEU A 1 123 ? -10.169 3.273 -0.892 1.00 92.75 123 LEU A C 1
ATOM 1056 O O . LEU A 1 123 ? -10.015 2.933 -2.058 1.00 92.75 123 LEU A O 1
ATOM 1060 N N . PHE A 1 124 ? -10.841 4.375 -0.559 1.00 88.75 124 PHE A N 1
ATOM 1061 C CA . PHE A 1 124 ? -11.463 5.246 -1.556 1.00 88.75 124 PHE A CA 1
ATOM 1062 C C . PHE A 1 124 ? -10.422 5.841 -2.510 1.00 88.75 124 PHE A C 1
ATOM 1064 O O . PHE A 1 124 ? -10.563 5.730 -3.727 1.00 88.75 124 PHE A O 1
ATOM 1071 N N . LEU A 1 125 ? -9.343 6.413 -1.963 1.00 88.56 125 LEU A N 1
ATOM 1072 C CA . LEU A 1 125 ? -8.245 6.955 -2.764 1.00 88.56 125 LEU A CA 1
ATOM 1073 C C . LEU A 1 125 ? -7.525 5.846 -3.539 1.00 88.56 125 LEU A C 1
ATOM 1075 O O . LEU A 1 125 ? -7.268 6.004 -4.728 1.00 88.56 125 LEU A O 1
ATOM 1079 N N . GLY A 1 126 ? -7.235 4.716 -2.891 1.00 90.25 126 GLY A N 1
ATOM 1080 C CA . GLY A 1 126 ? -6.564 3.577 -3.509 1.00 90.25 126 GLY A CA 1
ATOM 1081 C C . GLY A 1 126 ? -7.347 3.018 -4.690 1.00 90.25 126 GLY A C 1
ATOM 1082 O O . GLY A 1 126 ? -6.806 2.954 -5.784 1.00 90.25 126 GLY A O 1
ATOM 1083 N N . ILE A 1 127 ? -8.634 2.701 -4.509 1.00 88.56 127 ILE A N 1
ATOM 1084 C CA . ILE A 1 127 ? -9.529 2.237 -5.585 1.00 88.56 127 ILE A CA 1
ATOM 1085 C C . ILE A 1 127 ? -9.593 3.280 -6.695 1.00 88.56 127 ILE A C 1
ATOM 1087 O O . ILE A 1 127 ? -9.520 2.936 -7.872 1.00 88.56 127 ILE A O 1
ATOM 1091 N N . GLY A 1 128 ? -9.680 4.552 -6.320 1.00 84.62 128 GLY A N 1
ATOM 1092 C CA . GLY A 1 128 ? -9.755 5.636 -7.271 1.00 84.62 128 GLY A CA 1
ATOM 1093 C C . GLY A 1 128 ? -8.557 5.750 -8.189 1.00 84.62 128 GLY A C 1
ATOM 1094 O O . GLY A 1 128 ? -8.688 5.648 -9.408 1.00 84.62 128 GLY A O 1
ATOM 1095 N N . PHE A 1 129 ? -7.369 5.875 -7.610 1.00 84.81 129 PHE A N 1
ATOM 1096 C CA . PHE A 1 129 ? -6.142 5.950 -8.388 1.00 84.81 129 PHE A CA 1
ATOM 1097 C C . PHE A 1 129 ? -5.804 4.615 -9.069 1.00 84.81 129 PHE A C 1
ATOM 1099 O O . PHE A 1 129 ? -5.317 4.620 -10.194 1.00 84.81 129 PHE A O 1
ATOM 1106 N N . SER A 1 130 ? -6.118 3.468 -8.458 1.00 84.88 130 SER A N 1
ATOM 1107 C CA . SER A 1 130 ? -5.963 2.152 -9.092 1.00 84.88 130 SER A CA 1
ATOM 1108 C C . SER A 1 130 ? -6.867 1.984 -10.311 1.00 84.88 130 SER A C 1
ATOM 1110 O O . SER A 1 130 ? -6.442 1.381 -11.291 1.00 84.88 130 SER A O 1
ATOM 1112 N N . SER A 1 131 ? -8.090 2.518 -10.293 1.00 80.88 131 SER A N 1
ATOM 1113 C CA . SER A 1 131 ? -9.008 2.417 -11.434 1.00 80.88 131 SER A CA 1
ATOM 1114 C C . SER A 1 131 ? -8.453 3.110 -12.684 1.00 80.88 131 SER A C 1
ATOM 1116 O O . SER A 1 131 ? -8.622 2.603 -13.794 1.00 80.88 131 SER A O 1
ATOM 1118 N N . ARG A 1 132 ? -7.695 4.199 -12.497 1.00 73.31 132 ARG A N 1
ATOM 1119 C CA . ARG A 1 132 ? -6.952 4.868 -13.568 1.00 73.31 132 ARG A CA 1
ATOM 1120 C C . ARG A 1 132 ? -5.905 3.935 -14.179 1.00 73.31 132 ARG A C 1
ATOM 1122 O O . ARG A 1 132 ? -5.863 3.802 -15.396 1.00 73.31 132 ARG A O 1
ATOM 1129 N N . THR A 1 133 ? -5.096 3.291 -13.337 1.00 74.50 133 THR A N 1
ATOM 1130 C CA . THR A 1 133 ? -3.977 2.445 -13.775 1.00 74.50 133 THR A CA 1
ATOM 1131 C C . THR A 1 133 ? -4.434 1.115 -14.378 1.00 74.50 133 THR A C 1
ATOM 1133 O O . THR A 1 133 ? -3.981 0.742 -15.452 1.00 74.50 133 THR A O 1
ATOM 1136 N N . PHE A 1 134 ? -5.322 0.388 -13.696 1.00 71.94 134 PHE A N 1
ATOM 1137 C CA . PHE A 1 134 ? -5.646 -1.002 -14.037 1.00 71.94 134 PHE A CA 1
ATOM 1138 C C . PHE A 1 134 ? -6.873 -1.148 -14.946 1.00 71.94 134 PHE A C 1
ATOM 1140 O O . PHE A 1 134 ? -6.974 -2.133 -15.670 1.00 71.94 134 PHE A O 1
ATOM 1147 N N . LEU A 1 135 ? -7.834 -0.215 -14.893 1.00 70.56 135 LEU A N 1
ATOM 1148 C CA . LEU A 1 135 ? -9.103 -0.325 -15.632 1.00 70.56 135 LEU A CA 1
ATOM 1149 C C . LEU A 1 135 ? -9.196 0.635 -16.825 1.00 70.56 135 LEU A C 1
ATOM 1151 O O . LEU A 1 135 ? -10.170 0.571 -17.573 1.00 70.56 135 LEU A O 1
ATOM 1155 N N . GLY A 1 136 ? -8.225 1.540 -17.002 1.00 64.38 136 GLY A N 1
ATOM 1156 C CA . GLY A 1 136 ? -8.218 2.513 -18.101 1.00 64.38 136 GLY A CA 1
ATOM 1157 C C . GLY A 1 136 ? -9.438 3.446 -18.119 1.00 64.38 136 GLY A C 1
ATOM 1158 O O . GLY A 1 136 ? -9.744 4.045 -19.150 1.00 64.38 136 GLY A O 1
ATOM 1159 N N . MET A 1 137 ? -10.167 3.569 -17.001 1.00 59.62 137 MET A N 1
ATOM 1160 C CA . MET A 1 137 ? -11.364 4.407 -16.899 1.00 59.62 137 MET A CA 1
ATOM 1161 C C . MET A 1 137 ? -10.966 5.889 -16.864 1.00 59.62 137 MET A C 1
ATOM 1163 O O . MET A 1 137 ? -10.762 6.476 -15.807 1.00 59.62 137 MET A O 1
ATOM 1167 N N . PHE A 1 138 ? -10.842 6.494 -18.047 1.00 57.03 138 PHE A N 1
ATOM 1168 C CA . PHE A 1 138 ? -10.331 7.859 -18.229 1.00 57.03 138 PHE A CA 1
ATOM 1169 C C . PHE A 1 138 ? -11.394 8.970 -18.167 1.00 57.03 138 PHE A C 1
ATOM 1171 O O . PHE A 1 138 ? -11.072 10.146 -18.308 1.00 57.03 138 PHE A O 1
ATOM 1178 N N . TRP A 1 139 ? -12.676 8.659 -17.986 1.00 51.66 139 TRP A N 1
ATOM 1179 C CA . TRP A 1 139 ? -13.721 9.679 -18.119 1.00 51.66 139 TRP A CA 1
ATOM 1180 C C . TRP A 1 139 ? -14.152 10.254 -16.759 1.00 51.66 139 TRP A C 1
ATOM 1182 O O . TRP A 1 139 ? -15.058 9.739 -16.113 1.00 51.66 139 TRP A O 1
ATOM 1192 N N . GLY A 1 140 ? -13.501 11.348 -16.333 1.00 61.69 140 GLY A N 1
ATOM 1193 C CA . GLY A 1 140 ? -14.025 12.287 -15.321 1.00 61.69 140 GLY A CA 1
ATOM 1194 C C . GLY A 1 140 ? -13.416 12.240 -13.912 1.00 61.69 140 GLY A C 1
ATOM 1195 O O . GLY A 1 140 ? -13.726 13.111 -13.096 1.00 61.69 140 GLY A O 1
ATOM 1196 N N . TRP A 1 141 ? -12.532 11.286 -13.611 1.00 62.06 141 TRP A N 1
ATOM 1197 C CA . TRP A 1 141 ? -11.943 11.125 -12.271 1.00 62.06 141 TRP A CA 1
ATOM 1198 C C . TRP A 1 141 ? -11.037 12.284 -11.836 1.00 62.06 141 TRP A C 1
ATOM 1200 O O . TRP A 1 141 ? -11.161 12.744 -10.701 1.00 62.06 141 TRP A O 1
ATOM 1210 N N . ASP A 1 142 ? -10.198 12.813 -12.729 1.00 65.81 142 ASP A N 1
ATOM 1211 C CA . ASP A 1 142 ? -9.307 13.939 -12.407 1.00 65.81 142 ASP A CA 1
ATOM 1212 C C . ASP A 1 142 ? -10.123 15.185 -12.033 1.00 65.81 142 ASP A C 1
ATOM 1214 O O . ASP A 1 142 ? -9.927 15.785 -10.977 1.00 65.81 142 ASP A O 1
ATOM 1218 N N . SER A 1 143 ? -11.158 15.478 -12.828 1.00 67.81 143 SER A N 1
ATOM 1219 C CA . SER A 1 143 ? -12.088 16.576 -12.553 1.00 67.81 143 SER A CA 1
ATOM 1220 C C . SER A 1 143 ? -12.907 16.375 -11.274 1.00 67.81 143 SER A C 1
ATOM 1222 O O . SER A 1 143 ? -13.311 17.347 -10.638 1.00 67.81 143 SER A O 1
ATOM 1224 N N . PHE A 1 144 ? -13.157 15.125 -10.873 1.00 69.81 144 PHE A N 1
ATOM 1225 C CA . PHE A 1 144 ? -13.847 14.816 -9.626 1.00 69.81 144 PHE A CA 1
ATOM 1226 C C . PHE A 1 144 ? -12.912 15.035 -8.429 1.00 69.81 144 PHE A C 1
ATOM 1228 O O . PHE A 1 144 ? -13.260 15.764 -7.504 1.00 69.81 144 PHE A O 1
ATOM 1235 N N . ILE A 1 145 ? -11.699 14.480 -8.443 1.00 70.56 145 ILE A N 1
ATOM 1236 C CA . ILE A 1 145 ? -10.751 14.631 -7.330 1.00 70.56 145 ILE A CA 1
ATOM 1237 C C . ILE A 1 145 ? -10.381 16.106 -7.119 1.00 70.56 145 ILE A C 1
ATOM 1239 O O . ILE A 1 145 ? -10.468 16.592 -5.990 1.00 70.56 145 ILE A O 1
ATOM 1243 N N . GLU A 1 146 ? -10.061 16.846 -8.184 1.00 72.12 146 GLU A N 1
ATOM 1244 C CA . GLU A 1 146 ? -9.751 18.281 -8.095 1.00 72.12 146 GLU A CA 1
ATOM 1245 C C . GLU A 1 146 ? -10.909 19.104 -7.519 1.00 72.12 146 GLU A C 1
ATOM 1247 O O . GLU A 1 146 ? -10.693 20.077 -6.794 1.00 72.12 146 GLU A O 1
ATOM 1252 N N . LYS A 1 147 ? -12.151 18.701 -7.795 1.00 79.75 147 LYS A N 1
ATOM 1253 C CA . LYS A 1 147 ? -13.341 19.407 -7.319 1.00 79.75 147 LYS A CA 1
ATOM 1254 C C . LYS A 1 147 ? -13.738 19.026 -5.893 1.00 79.75 147 LYS A C 1
ATOM 1256 O O . LYS A 1 147 ? -14.236 19.876 -5.156 1.00 79.75 147 LYS A O 1
ATOM 1261 N N . TYR A 1 148 ? -13.546 17.767 -5.500 1.00 80.19 148 TYR A N 1
ATOM 1262 C CA . TYR A 1 148 ? -14.098 17.212 -4.260 1.00 80.19 148 TYR A CA 1
ATOM 1263 C C . TYR A 1 148 ? -13.065 16.969 -3.146 1.00 80.19 148 TYR A C 1
ATOM 1265 O O . TYR A 1 148 ? -13.476 16.703 -2.014 1.00 80.19 148 TYR A O 1
ATOM 1273 N N . TRP A 1 149 ? -11.755 17.141 -3.383 1.00 79.12 149 TRP A N 1
ATOM 1274 C CA . TRP A 1 149 ? -10.746 17.067 -2.310 1.00 79.12 149 TRP A CA 1
ATOM 1275 C C . TRP A 1 149 ? -11.033 17.983 -1.097 1.00 79.12 149 TRP A C 1
ATOM 1277 O O . TRP A 1 149 ? -10.824 17.526 0.032 1.00 79.12 149 TRP A O 1
ATOM 1287 N N . PRO A 1 150 ? -11.590 19.210 -1.239 1.00 81.38 150 PRO A N 1
ATOM 1288 C CA . PRO A 1 150 ? -11.894 20.048 -0.080 1.00 81.38 150 PRO A CA 1
ATOM 1289 C C . PRO A 1 150 ? -13.051 19.478 0.748 1.00 81.38 150 PRO A C 1
ATOM 1291 O O . PRO A 1 150 ? -13.046 19.582 1.971 1.00 81.38 150 PRO A O 1
ATOM 1294 N N . ALA A 1 151 ? -14.028 18.828 0.107 1.00 79.62 151 ALA A N 1
ATOM 1295 C CA . ALA A 1 151 ? -15.148 18.195 0.803 1.00 79.62 151 ALA A CA 1
ATOM 1296 C C . ALA A 1 151 ? -14.674 17.022 1.675 1.00 79.62 151 ALA A C 1
ATOM 1298 O O . ALA A 1 151 ? -15.140 16.867 2.803 1.00 79.62 151 ALA A O 1
ATOM 1299 N N . VAL A 1 152 ? -13.694 16.248 1.196 1.00 76.38 152 VAL A N 1
ATOM 1300 C CA . VAL A 1 152 ? -13.051 15.186 1.986 1.00 76.38 152 VAL A CA 1
ATOM 1301 C C . VAL A 1 152 ? -12.376 15.771 3.230 1.00 76.38 152 VAL A C 1
ATOM 1303 O O . VAL A 1 152 ? -12.577 15.254 4.329 1.00 76.38 152 VAL A O 1
ATOM 1306 N N . LEU A 1 153 ? -11.650 16.888 3.099 1.00 79.31 153 LEU A N 1
ATOM 1307 C CA . LEU A 1 153 ? -11.049 17.572 4.251 1.00 79.31 153 L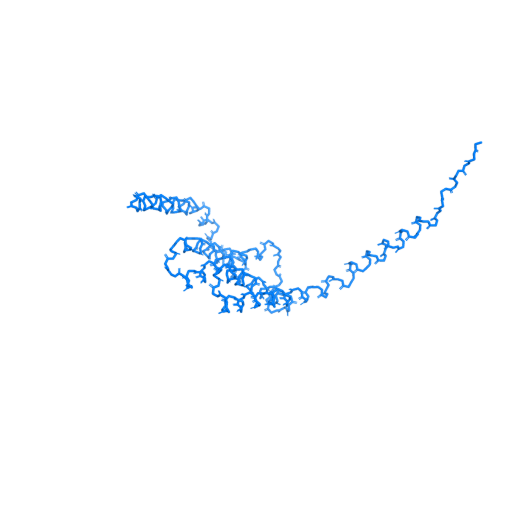EU A CA 1
ATOM 1308 C C . LEU A 1 153 ? -12.088 18.080 5.254 1.00 79.31 153 LEU A C 1
ATOM 1310 O O . LEU A 1 153 ? -11.861 17.982 6.459 1.00 79.31 153 LEU A O 1
ATOM 1314 N N . ILE A 1 154 ? -13.233 18.579 4.781 1.00 82.25 154 ILE A N 1
ATOM 1315 C CA . ILE A 1 154 ? -14.333 19.010 5.655 1.00 82.25 154 ILE A CA 1
ATOM 1316 C C . ILE A 1 154 ? -14.875 17.822 6.456 1.00 82.25 154 ILE A C 1
ATOM 1318 O O . ILE A 1 154 ? -15.031 17.929 7.671 1.00 82.25 154 ILE A O 1
ATOM 1322 N N . VAL A 1 155 ? -15.116 16.677 5.813 1.00 81.25 155 VAL A N 1
ATOM 1323 C CA . VAL A 1 155 ? -15.607 15.467 6.496 1.00 81.25 155 VAL A CA 1
ATOM 1324 C C . VAL A 1 155 ? -14.599 14.971 7.536 1.00 81.25 155 VAL A C 1
ATOM 1326 O O . VAL A 1 155 ? -14.987 14.663 8.664 1.00 81.25 155 VAL A O 1
ATOM 1329 N N . ILE A 1 156 ? -13.305 14.956 7.198 1.00 78.69 156 ILE A N 1
ATOM 1330 C CA . ILE A 1 156 ? -12.230 14.601 8.136 1.00 78.69 156 ILE A CA 1
ATOM 1331 C C . ILE A 1 156 ? -12.215 15.566 9.327 1.00 78.69 156 ILE A C 1
ATOM 1333 O O . ILE A 1 156 ? -12.203 15.127 10.478 1.00 78.69 156 ILE A O 1
ATOM 1337 N N . GLY A 1 157 ? -12.266 16.875 9.065 1.00 79.31 157 GLY A N 1
ATOM 1338 C CA . GLY A 1 157 ? -12.288 17.904 10.102 1.00 79.31 157 GLY A CA 1
ATOM 1339 C C . GLY A 1 157 ? -13.488 17.767 11.042 1.00 79.31 157 GLY A C 1
ATOM 1340 O O . GLY A 1 157 ? -13.327 17.836 12.261 1.00 79.31 157 GLY A O 1
ATOM 1341 N N . LEU A 1 158 ? -14.677 17.492 10.499 1.00 84.31 158 LEU A N 1
ATOM 1342 C CA . LEU A 1 158 ? -15.877 17.231 11.296 1.00 84.31 158 LEU A CA 1
ATOM 1343 C C . LEU A 1 158 ? -15.716 15.982 12.170 1.00 84.31 158 LEU A C 1
ATOM 1345 O O . LEU A 1 158 ? -16.050 16.029 13.353 1.00 84.31 158 LEU A O 1
ATOM 1349 N N . GLY A 1 159 ? -15.158 14.895 11.630 1.00 79.12 159 GLY A N 1
ATOM 1350 C CA . GLY A 1 159 ? -14.880 13.675 12.395 1.00 79.12 159 GLY A CA 1
ATOM 1351 C C . GLY A 1 159 ? -13.977 13.928 13.607 1.00 79.12 159 GLY A C 1
ATOM 1352 O O . GLY A 1 159 ? -14.293 13.493 14.716 1.00 79.12 159 GLY A O 1
ATOM 1353 N N . ILE A 1 160 ? -12.903 14.704 13.421 1.00 79.88 160 ILE A N 1
ATOM 1354 C CA . ILE A 1 160 ? -11.976 15.086 14.501 1.00 79.88 160 ILE A CA 1
ATOM 1355 C C . ILE A 1 160 ? -12.693 15.926 15.569 1.00 79.88 160 ILE A C 1
ATOM 1357 O O . ILE A 1 160 ? -12.532 15.679 16.767 1.00 79.88 160 ILE A O 1
ATOM 1361 N N . LEU A 1 161 ? -13.525 16.889 15.157 1.00 80.38 161 LEU A N 1
ATOM 1362 C CA . LEU A 1 161 ? -14.303 17.711 16.088 1.00 80.38 161 LEU A CA 1
ATOM 1363 C C . LEU A 1 161 ? -15.272 16.863 16.921 1.00 80.38 161 LEU A C 1
ATOM 1365 O O . LEU A 1 161 ? -15.315 17.004 18.144 1.00 80.38 161 LEU A O 1
ATOM 1369 N N . PHE A 1 162 ? -16.005 15.942 16.289 1.00 81.00 162 PHE A N 1
ATOM 1370 C CA . PHE A 1 162 ? -16.927 15.047 16.993 1.00 81.00 162 PHE A CA 1
ATOM 1371 C C . PHE A 1 162 ? -16.217 14.166 18.023 1.00 81.00 162 PHE A C 1
ATOM 1373 O O . PHE A 1 162 ? -16.720 13.996 19.137 1.00 81.00 162 PHE A O 1
ATOM 1380 N N . GLN A 1 163 ? -15.028 13.659 17.695 1.00 72.38 163 GLN A N 1
ATOM 1381 C CA . GLN A 1 163 ? -14.223 12.875 18.629 1.00 72.38 163 GLN A CA 1
ATOM 1382 C C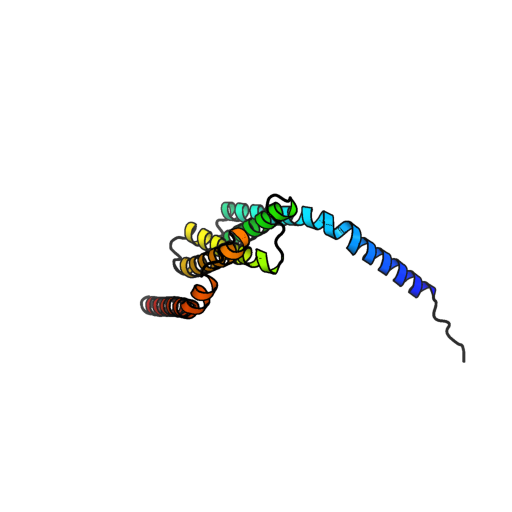 . GLN A 1 163 ? -13.741 13.722 19.820 1.00 72.38 163 GLN A C 1
ATOM 1384 O O . GLN A 1 163 ? -13.787 13.270 20.968 1.00 72.38 163 GLN A O 1
ATOM 1389 N N . GLY A 1 164 ? -13.361 14.981 19.573 1.00 74.19 164 GLY A N 1
ATOM 1390 C CA . GLY A 1 164 ? -12.997 15.940 20.619 1.00 74.19 164 GLY A CA 1
ATOM 1391 C C . GLY A 1 164 ? -14.131 16.214 21.615 1.00 74.19 164 GLY A C 1
ATOM 1392 O O . GLY A 1 164 ? -13.891 16.294 22.822 1.00 74.19 164 GLY A O 1
ATOM 1393 N N . PHE A 1 165 ? -15.378 16.289 21.143 1.00 74.81 165 PHE A N 1
ATOM 1394 C CA . PHE A 1 165 ? -16.539 16.491 22.015 1.00 74.81 165 PHE A CA 1
ATOM 1395 C C . PHE A 1 165 ? -16.903 15.251 22.842 1.00 74.81 165 PHE A C 1
ATOM 1397 O O . PHE A 1 165 ? -17.278 15.393 24.007 1.00 74.81 165 PHE A O 1
ATOM 1404 N N . GLN A 1 166 ? -16.759 14.040 22.294 1.00 67.31 166 GLN A N 1
ATOM 1405 C CA . GLN A 1 166 ? -17.044 12.807 23.039 1.00 67.31 166 GLN A CA 1
ATOM 1406 C C . GLN A 1 166 ? -16.034 12.558 24.169 1.00 67.31 166 GLN A C 1
ATOM 1408 O O . GLN A 1 166 ? -16.433 12.196 25.275 1.00 67.31 166 GLN A O 1
ATOM 1413 N N . ASN A 1 167 ? -14.747 12.852 23.952 1.00 59.66 167 ASN A N 1
ATOM 1414 C CA . ASN A 1 167 ? -13.723 12.719 24.996 1.00 59.66 167 ASN A CA 1
ATOM 1415 C C . ASN A 1 167 ? -13.913 13.688 26.173 1.00 59.66 167 ASN A C 1
ATOM 1417 O O . ASN A 1 167 ? -13.463 13.404 27.281 1.00 59.66 167 ASN A O 1
ATOM 1421 N N . LYS A 1 168 ? -14.591 14.820 25.957 1.00 57.81 168 LYS A N 1
ATOM 1422 C CA . LYS A 1 168 ? -14.894 15.793 27.015 1.00 57.81 168 LYS A CA 1
ATOM 1423 C C . LYS A 1 168 ? -16.116 15.406 27.857 1.00 57.81 168 LYS A C 1
ATOM 1425 O O . LYS A 1 168 ? -16.274 15.932 28.947 1.00 57.81 168 LYS A O 1
ATOM 1430 N N . LYS A 1 169 ? -16.971 14.504 27.361 1.00 50.97 169 LYS A N 1
ATOM 1431 C CA . LYS A 1 169 ? -18.186 14.035 28.051 1.00 50.97 169 LYS A CA 1
ATOM 1432 C C . LYS A 1 169 ? -17.941 12.803 28.942 1.00 50.97 169 LYS A C 1
ATOM 1434 O O . LYS A 1 169 ? -18.775 12.501 29.784 1.00 50.97 169 LYS A O 1
ATOM 1439 N N . ASN A 1 170 ? -16.807 12.120 28.751 1.00 50.22 170 ASN A N 1
ATOM 1440 C CA . ASN A 1 170 ? -16.364 10.954 29.532 1.00 50.22 170 ASN A CA 1
ATOM 1441 C C . ASN A 1 170 ? -15.269 11.288 30.576 1.00 50.22 170 ASN A C 1
ATOM 1443 O O . ASN A 1 170 ? -14.679 10.373 31.149 1.00 50.22 170 ASN A O 1
ATOM 1447 N N . LYS A 1 171 ? -14.976 12.576 30.797 1.00 45.22 171 LYS A N 1
ATOM 1448 C CA . LYS A 1 171 ? -14.219 13.094 31.948 1.00 45.22 171 LYS A CA 1
ATOM 1449 C C . LYS A 1 171 ? -15.180 13.817 32.877 1.00 45.22 171 LYS A C 1
ATOM 1451 O O . LYS A 1 171 ? -14.932 13.756 34.097 1.00 45.22 171 LYS A O 1
#

pLDDT: mean 81.73, std 12.79, range [44.53, 97.69]

Secondary structure (DSSP, 8-state):
-------HHHHHHHHHHHHHHHHHHHHTHHHHHHHHHHHHHHHHHHHHHHHHHHH--HHHHHHHHHHHHHHHHHHHHHTTSS----HHHHTHHHHHHHHHHHHHHHHH-TT-GGGHHHHHHHHHHHHHHHHHHHH---SSHHHHHHHHHHHHHHHHHHHHHHHHHHHHH--

Sequence (171 aa):
MAEKKASLIPGVSLILIGLWFFLHQYFFFSSHWMRIYPFLLLFFALFLILETFRRNHSNSLFWGVVFFIIGLFFFLRNFGIIDYYYADEYWPVFLLAFGFGFLVLFLFNPKDWGVIIPASIFLFLGIGFSSRTFLGMFWGWDSFIEKYWPAVLIVIGLGILFQGFQNKKNK